Protein AF-A0A316NN24-F1 (afdb_monomer_lite)

Foldseek 3Di:
DDPLVVVLVVLCVVCVVVLLVLQVVLDDDPVSSVVLSVVLSVQCSVPDDPDPPCPDSPVVSNVSSNCSSVVVSVVVVPDPPPPDPPPDD

Sequence (89 aa):
MDYKQKRFEQMVNQNKGTIYTVCYMFSKDSDEVADLFQETLINLRKGMPEKDEISNIKGRIYRVSLNTCISLNRKKKSRPTVPEKNNQI

Secondary structure (DSSP, 8-state):
--HHHHHHHHHHHHHHHHHHHHHHTT-SSHHHHHHHHHHHHHHHHHT--SSS--TTHHHHHHHHHHHHHHHHHHHHHHS----------

pLDDT: mean 86.91, std 14.39, range [44.31, 98.25]

Radius of gyration: 16.83 Å; chains: 1; bounding box: 44×28×51 Å

Structure (mmCIF, N/CA/C/O backbone):
data_AF-A0A316NN24-F1
#
_entry.id   AF-A0A316NN24-F1
#
loop_
_atom_site.group_PDB
_atom_site.id
_atom_site.type_symbol
_atom_site.label_atom_id
_atom_site.label_alt_id
_atom_site.label_comp_id
_atom_site.label_asym_id
_atom_site.label_entity_id
_atom_site.label_seq_id
_atom_site.pdbx_PDB_ins_code
_atom_site.Cartn_x
_atom_site.Cartn_y
_atom_site.Cartn_z
_atom_site.occupancy
_atom_site.B_iso_or_equiv
_atom_site.auth_seq_id
_atom_site.auth_comp_id
_atom_site.auth_asym_id
_atom_site.auth_atom_id
_atom_site.pdbx_PDB_model_num
ATOM 1 N N . MET A 1 1 ? 2.156 12.369 -20.808 1.00 56.56 1 MET A N 1
ATOM 2 C CA . MET A 1 1 ? 2.019 11.489 -19.626 1.00 56.56 1 MET A CA 1
ATOM 3 C C . MET A 1 1 ? 3.400 11.250 -19.043 1.00 56.56 1 MET A C 1
ATOM 5 O O . MET A 1 1 ? 4.252 10.763 -19.774 1.00 56.56 1 MET A O 1
ATOM 9 N N . ASP A 1 2 ? 3.621 11.638 -17.788 1.00 86.12 2 ASP A N 1
ATOM 10 C CA . ASP A 1 2 ? 4.908 11.515 -17.088 1.00 86.12 2 ASP A CA 1
ATOM 11 C C . ASP A 1 2 ? 5.350 10.038 -16.961 1.00 86.12 2 ASP A C 1
ATOM 13 O O . ASP A 1 2 ? 4.571 9.180 -16.537 1.00 86.12 2 ASP A O 1
ATOM 17 N N . TYR A 1 3 ? 6.593 9.728 -17.352 1.00 84.75 3 TYR A N 1
ATOM 18 C CA . TYR A 1 3 ? 7.165 8.373 -17.300 1.00 84.75 3 TYR A CA 1
ATOM 19 C C . TYR A 1 3 ? 7.199 7.830 -15.867 1.00 84.75 3 TYR A C 1
ATOM 21 O O . TYR A 1 3 ? 6.836 6.673 -15.636 1.00 84.75 3 TYR A O 1
ATOM 29 N N . LYS A 1 4 ? 7.559 8.678 -14.889 1.00 84.31 4 LYS A N 1
ATOM 30 C CA . LYS A 1 4 ? 7.605 8.288 -13.470 1.00 84.31 4 LYS A CA 1
ATOM 31 C C . LYS A 1 4 ? 6.212 7.891 -12.974 1.00 84.31 4 LYS A C 1
ATOM 33 O O . LYS A 1 4 ? 6.076 6.863 -12.310 1.00 84.31 4 LYS A O 1
ATOM 38 N N . GLN A 1 5 ? 5.182 8.652 -13.348 1.00 89.94 5 GLN A N 1
ATOM 39 C CA . GLN A 1 5 ? 3.791 8.348 -13.011 1.00 89.94 5 GLN A CA 1
ATOM 40 C C . GLN A 1 5 ? 3.325 7.006 -13.593 1.00 89.94 5 GLN A C 1
ATOM 42 O O . GLN A 1 5 ? 2.843 6.158 -12.844 1.00 89.94 5 GLN A O 1
ATOM 47 N N . LYS A 1 6 ? 3.539 6.758 -14.893 1.00 90.62 6 LYS A N 1
ATOM 48 C CA . LYS A 1 6 ? 3.162 5.478 -15.526 1.00 90.62 6 LYS A CA 1
ATOM 49 C C . LYS A 1 6 ? 3.847 4.281 -14.872 1.00 90.62 6 LYS A C 1
ATOM 51 O O . LYS A 1 6 ? 3.212 3.258 -14.623 1.00 90.62 6 LYS A O 1
ATOM 56 N N . ARG A 1 7 ? 5.141 4.407 -14.576 1.00 88.94 7 ARG A N 1
ATOM 57 C CA . ARG A 1 7 ? 5.908 3.347 -13.915 1.00 88.94 7 ARG A CA 1
ATOM 58 C C . ARG A 1 7 ? 5.386 3.077 -12.504 1.00 88.94 7 ARG A C 1
ATOM 60 O O . ARG A 1 7 ? 5.273 1.918 -12.109 1.00 88.94 7 ARG A O 1
ATOM 67 N N . PHE A 1 8 ? 5.047 4.128 -11.757 1.00 91.56 8 PHE A N 1
ATOM 68 C CA . PHE A 1 8 ? 4.444 3.997 -10.433 1.00 91.56 8 PHE A CA 1
ATOM 69 C C . PHE A 1 8 ? 3.099 3.269 -10.506 1.00 91.56 8 PHE A C 1
ATOM 71 O O . PHE A 1 8 ? 2.890 2.297 -9.786 1.00 91.56 8 PHE A O 1
ATOM 78 N N . GLU A 1 9 ? 2.218 3.681 -11.417 1.00 93.44 9 GLU A N 1
ATOM 79 C CA . GLU A 1 9 ? 0.909 3.054 -11.621 1.00 93.44 9 GLU A CA 1
ATOM 80 C C . GLU A 1 9 ? 1.033 1.575 -11.992 1.00 93.44 9 GLU A C 1
ATOM 82 O O . GLU A 1 9 ? 0.358 0.735 -11.401 1.00 93.44 9 GLU A O 1
ATOM 87 N N . GLN A 1 10 ? 1.934 1.226 -12.915 1.00 92.75 10 GLN A N 1
ATOM 88 C CA . GLN A 1 10 ? 2.201 -0.168 -13.277 1.00 92.75 10 GLN A CA 1
ATOM 89 C C . GLN A 1 10 ? 2.691 -0.981 -12.078 1.00 92.75 10 GLN A C 1
ATOM 91 O O . GLN A 1 10 ? 2.179 -2.070 -11.818 1.00 92.75 10 GLN A O 1
ATOM 96 N N . MET A 1 11 ? 3.645 -0.439 -11.318 1.00 92.69 11 MET A N 1
ATOM 97 C CA . MET A 1 11 ? 4.175 -1.080 -10.119 1.00 92.69 11 MET A CA 1
ATOM 98 C C . MET A 1 11 ? 3.072 -1.328 -9.079 1.00 92.69 11 MET A C 1
ATOM 100 O O . MET A 1 11 ? 2.977 -2.434 -8.541 1.00 92.69 11 MET A O 1
ATOM 104 N N . VAL A 1 12 ? 2.236 -0.323 -8.800 1.00 94.81 12 VAL A N 1
ATOM 105 C CA . VAL A 1 12 ? 1.119 -0.444 -7.854 1.00 94.81 12 VAL A CA 1
ATOM 106 C C . VAL A 1 12 ? 0.110 -1.467 -8.356 1.00 94.81 12 VAL A C 1
ATOM 108 O O . VAL A 1 12 ? -0.236 -2.376 -7.610 1.00 94.81 12 VAL A O 1
ATOM 111 N N . ASN A 1 13 ? -0.319 -1.378 -9.615 1.00 95.94 13 ASN A N 1
ATOM 112 C CA . ASN A 1 13 ? -1.329 -2.274 -10.177 1.00 95.94 13 ASN A CA 1
ATOM 113 C C . ASN A 1 13 ? -0.887 -3.741 -10.134 1.00 95.94 13 ASN A C 1
ATOM 115 O O . ASN A 1 13 ? -1.665 -4.601 -9.728 1.00 95.94 13 ASN A O 1
ATOM 119 N N . GLN A 1 14 ? 0.377 -4.026 -10.455 1.00 95.69 14 GLN A N 1
ATOM 120 C CA . GLN A 1 14 ? 0.929 -5.385 -10.408 1.00 95.69 14 GLN A CA 1
ATOM 121 C C . GLN A 1 14 ? 1.032 -5.962 -8.989 1.00 95.69 14 GLN A C 1
ATOM 123 O O . GLN A 1 14 ? 1.097 -7.178 -8.830 1.00 95.69 14 GLN A O 1
ATOM 128 N N . ASN A 1 15 ? 1.072 -5.115 -7.957 1.00 96.06 15 ASN A N 1
ATOM 129 C CA . ASN A 1 15 ? 1.285 -5.536 -6.568 1.00 96.06 15 ASN A CA 1
ATOM 130 C C . ASN A 1 15 ? 0.124 -5.156 -5.639 1.00 96.06 15 ASN A C 1
ATOM 132 O O . ASN A 1 15 ? 0.230 -5.324 -4.423 1.00 96.06 15 ASN A O 1
ATOM 136 N N . LYS A 1 16 ? -0.991 -4.673 -6.198 1.00 96.56 16 LYS A N 1
ATOM 137 C CA . LYS A 1 16 ? -2.142 -4.155 -5.453 1.00 96.56 16 LYS A CA 1
ATOM 138 C C . LYS A 1 16 ? -2.683 -5.176 -4.459 1.00 96.56 16 LYS A C 1
ATOM 140 O O . LYS A 1 16 ? -2.950 -4.811 -3.321 1.00 96.56 16 LYS A O 1
ATOM 145 N N . GLY A 1 17 ? -2.774 -6.444 -4.868 1.00 97.19 17 GLY A N 1
ATOM 146 C CA . GLY A 1 17 ? -3.205 -7.542 -4.000 1.00 97.19 17 GLY A CA 1
ATOM 147 C C . GLY A 1 17 ? -2.309 -7.700 -2.772 1.00 97.19 17 GLY A C 1
ATOM 148 O O . GLY A 1 17 ? -2.806 -7.692 -1.657 1.00 97.19 17 GLY A O 1
ATOM 149 N N . THR A 1 18 ? -0.987 -7.742 -2.952 1.00 96.38 18 THR A N 1
ATOM 150 C CA . THR A 1 18 ? -0.031 -7.848 -1.836 1.00 96.38 18 THR A CA 1
ATOM 151 C C . THR A 1 18 ? -0.127 -6.663 -0.881 1.00 96.38 18 THR A C 1
ATOM 153 O O . THR A 1 18 ? -0.150 -6.859 0.331 1.00 96.38 18 THR A O 1
ATOM 156 N N . ILE A 1 19 ? -0.190 -5.437 -1.415 1.00 98.00 19 ILE A N 1
ATOM 157 C CA . ILE A 1 19 ? -0.306 -4.221 -0.598 1.00 98.00 19 ILE A CA 1
ATOM 158 C C . ILE A 1 19 ? -1.603 -4.275 0.216 1.00 98.00 19 ILE A C 1
ATOM 160 O O . ILE A 1 19 ? -1.572 -4.107 1.432 1.00 98.00 19 ILE A O 1
ATOM 164 N N . TYR A 1 20 ? -2.723 -4.580 -0.445 1.00 98.06 20 TYR A N 1
ATOM 165 C CA . TYR A 1 20 ? -4.029 -4.682 0.196 1.00 98.06 20 TYR A CA 1
ATOM 166 C C . TYR A 1 20 ? -4.054 -5.765 1.277 1.00 98.06 20 TYR A C 1
ATOM 168 O O . TYR A 1 20 ? -4.497 -5.490 2.385 1.00 98.06 20 TYR A O 1
ATOM 176 N N . THR A 1 21 ? -3.518 -6.959 1.004 1.00 97.81 21 THR A N 1
ATOM 177 C CA 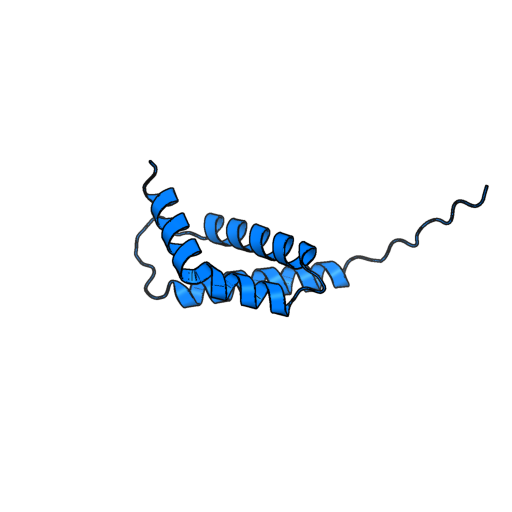. THR A 1 21 ? -3.439 -8.055 1.981 1.00 97.81 21 THR A CA 1
ATOM 178 C C . THR A 1 21 ? -2.644 -7.654 3.222 1.00 97.81 21 THR A C 1
ATOM 180 O O . THR A 1 21 ? -3.080 -7.931 4.336 1.00 97.81 21 THR A O 1
ATOM 183 N N . VAL A 1 22 ? -1.505 -6.970 3.057 1.00 97.81 22 VAL A N 1
ATOM 184 C CA . VAL A 1 22 ? -0.723 -6.483 4.204 1.00 97.81 22 VAL A CA 1
ATOM 185 C C . VAL A 1 22 ? -1.514 -5.442 4.994 1.00 97.81 22 VAL A C 1
ATOM 187 O O . VAL A 1 22 ? -1.563 -5.546 6.212 1.00 97.81 22 VAL A O 1
ATOM 190 N N . CYS A 1 23 ? -2.168 -4.479 4.342 1.00 98.25 23 CYS A N 1
ATOM 191 C CA . CYS A 1 23 ? -3.018 -3.510 5.039 1.00 98.25 23 CYS A CA 1
ATOM 192 C C . CYS A 1 23 ? -4.170 -4.201 5.786 1.00 98.25 23 CYS A C 1
ATOM 194 O O . CYS A 1 23 ? -4.375 -3.939 6.965 1.00 98.25 23 CYS A O 1
ATOM 196 N N . TYR A 1 24 ? -4.850 -5.147 5.137 1.00 97.62 24 TYR A N 1
ATOM 197 C CA . TYR A 1 24 ? -5.946 -5.926 5.712 1.00 97.62 24 TYR A CA 1
ATOM 198 C C . TYR A 1 24 ? -5.544 -6.662 6.994 1.00 97.62 24 TYR A C 1
ATOM 200 O O . TYR A 1 24 ? -6.259 -6.599 7.987 1.00 97.62 24 TYR A O 1
ATOM 208 N N . MET A 1 25 ? -4.359 -7.280 7.025 1.00 96.25 25 MET A N 1
ATOM 209 C CA . MET A 1 25 ? -3.841 -7.976 8.214 1.00 96.25 25 MET A CA 1
ATOM 210 C C . MET A 1 25 ? -3.616 -7.065 9.435 1.00 96.25 25 MET A C 1
ATOM 212 O O . MET A 1 25 ? -3.431 -7.569 10.542 1.00 96.25 25 MET A O 1
ATOM 216 N N . PHE A 1 26 ? -3.593 -5.742 9.253 1.00 95.56 26 PHE A N 1
ATOM 217 C CA . PHE A 1 26 ? -3.340 -4.757 10.309 1.00 95.56 26 PHE A CA 1
ATOM 218 C C . PHE A 1 26 ? -4.544 -3.849 10.605 1.00 95.56 26 PHE A C 1
ATOM 220 O O . PHE A 1 26 ? -4.416 -2.948 11.439 1.00 95.56 26 PHE A O 1
ATOM 227 N N . SER A 1 27 ? -5.686 -4.093 9.963 1.00 95.38 27 SER A N 1
ATOM 228 C CA . SER A 1 27 ? -6.904 -3.288 10.089 1.00 95.38 27 SER A CA 1
ATOM 229 C C . SER A 1 27 ? -8.024 -4.042 10.797 1.00 95.38 27 SER A C 1
ATOM 231 O O . SER A 1 27 ? -8.068 -5.271 10.785 1.00 95.38 27 SER A O 1
ATOM 233 N N . LYS A 1 28 ? -8.955 -3.295 11.396 1.00 94.19 28 LYS A N 1
ATOM 234 C CA . LYS A 1 28 ? -10.180 -3.846 12.004 1.00 94.19 28 LYS A CA 1
ATOM 235 C C . LYS A 1 28 ? -11.390 -3.831 11.073 1.00 94.19 28 LYS A C 1
ATOM 237 O O . LYS A 1 28 ? -12.277 -4.665 11.219 1.00 94.19 28 LYS A O 1
ATOM 242 N N . ASP A 1 29 ? -11.417 -2.891 10.140 1.00 95.44 29 ASP A N 1
ATOM 243 C CA . ASP A 1 29 ? -12.523 -2.649 9.219 1.00 95.44 29 ASP A CA 1
ATOM 244 C C . ASP A 1 29 ? -12.003 -2.137 7.867 1.00 95.44 29 ASP A C 1
ATOM 246 O O . ASP A 1 29 ? -10.803 -1.920 7.674 1.00 95.44 29 ASP A O 1
ATOM 250 N N . SER A 1 30 ? -12.913 -1.983 6.906 1.00 95.69 30 SER A N 1
ATOM 251 C CA . SER A 1 30 ? -12.594 -1.538 5.549 1.00 95.69 30 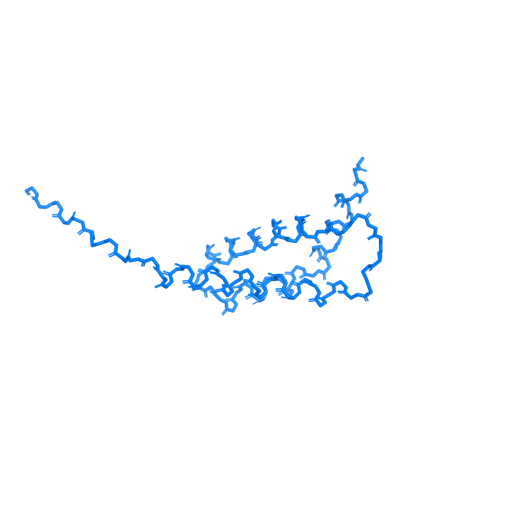SER A CA 1
ATOM 252 C C . SER A 1 30 ? -12.041 -0.118 5.477 1.00 95.69 30 SER A C 1
ATOM 254 O O . SER A 1 30 ? -11.234 0.157 4.587 1.00 95.69 30 SER A O 1
ATOM 256 N N . ASP A 1 31 ? -12.443 0.760 6.394 1.00 96.38 31 ASP A N 1
ATOM 257 C CA . ASP A 1 31 ? -12.024 2.160 6.394 1.00 96.38 31 ASP A CA 1
ATOM 258 C C . ASP A 1 31 ? -10.563 2.257 6.837 1.00 96.38 31 ASP A C 1
ATOM 260 O O . ASP A 1 31 ? -9.738 2.871 6.159 1.00 96.38 31 ASP A O 1
ATOM 264 N N . GLU A 1 32 ? -10.182 1.512 7.879 1.00 96.00 32 GLU A N 1
ATOM 265 C CA . GLU A 1 32 ? -8.784 1.386 8.279 1.00 96.00 32 GLU A CA 1
ATOM 266 C C . GLU A 1 32 ? -7.925 0.768 7.167 1.00 96.00 32 GLU A C 1
ATOM 268 O O . GLU A 1 32 ? -6.771 1.161 6.989 1.00 96.00 32 GLU A O 1
ATOM 273 N N . VAL A 1 33 ? -8.447 -0.202 6.403 1.00 97.69 33 VAL A N 1
ATOM 274 C CA . VAL A 1 33 ? -7.725 -0.742 5.235 1.00 97.69 33 VAL A CA 1
ATOM 275 C C . VAL A 1 33 ? -7.504 0.336 4.184 1.00 97.69 33 VAL A C 1
ATOM 277 O O . VAL A 1 33 ? -6.392 0.442 3.664 1.00 97.69 33 VAL A O 1
ATOM 280 N N . ALA A 1 34 ? -8.530 1.130 3.871 1.00 97.31 34 ALA A N 1
ATOM 281 C CA . ALA A 1 34 ? -8.430 2.207 2.895 1.00 97.31 34 ALA A CA 1
ATOM 282 C C . ALA A 1 34 ? -7.377 3.246 3.313 1.00 97.31 34 ALA A C 1
ATOM 284 O O . ALA A 1 34 ? -6.524 3.602 2.495 1.00 97.31 34 ALA A O 1
ATOM 285 N N . ASP A 1 35 ? -7.364 3.642 4.586 1.00 96.56 35 ASP A N 1
ATOM 286 C CA . ASP A 1 35 ? -6.385 4.579 5.145 1.00 96.56 35 ASP A CA 1
ATOM 287 C C . ASP A 1 35 ? -4.954 4.028 5.088 1.00 96.56 35 ASP A C 1
ATOM 289 O O . ASP A 1 35 ? -4.034 4.693 4.599 1.00 96.56 35 ASP A O 1
ATOM 293 N N . LEU A 1 36 ? -4.747 2.784 5.545 1.00 97.75 36 LEU A N 1
ATOM 294 C CA . LEU A 1 36 ? -3.434 2.131 5.494 1.00 97.75 36 LEU A CA 1
ATOM 295 C C . LEU A 1 36 ? -2.939 1.978 4.055 1.00 97.75 36 LEU A C 1
ATOM 297 O O . LEU A 1 36 ? -1.746 2.160 3.784 1.00 97.75 36 LEU A O 1
ATOM 301 N N . PHE A 1 37 ? -3.841 1.644 3.134 1.00 97.94 37 PHE A N 1
ATOM 302 C CA . PHE A 1 37 ? -3.521 1.480 1.725 1.00 97.94 37 PHE A CA 1
ATOM 303 C C . PHE A 1 37 ? -3.089 2.814 1.110 1.00 97.94 37 PHE A C 1
ATOM 305 O O . PHE A 1 37 ? -2.031 2.878 0.483 1.00 97.94 37 PHE A O 1
ATOM 312 N N . GLN A 1 38 ? -3.840 3.893 1.345 1.00 97.94 38 GLN A N 1
ATOM 313 C CA . GLN A 1 38 ? -3.492 5.229 0.857 1.00 97.94 38 GLN A CA 1
ATOM 314 C C . GLN A 1 38 ? -2.146 5.718 1.402 1.00 97.94 38 GLN A C 1
ATOM 316 O O . GLN A 1 38 ? -1.284 6.124 0.618 1.00 97.94 38 GLN A O 1
ATOM 321 N N . GLU A 1 39 ? -1.910 5.614 2.712 1.00 98.19 39 GLU A N 1
ATOM 322 C CA . GLU A 1 39 ? -0.633 6.026 3.309 1.00 98.19 39 GLU A CA 1
ATOM 323 C C . GLU A 1 39 ? 0.536 5.196 2.754 1.00 98.19 39 GLU A C 1
ATOM 325 O O . GLU A 1 39 ? 1.620 5.716 2.475 1.00 98.19 39 GLU A O 1
ATOM 330 N N . THR A 1 40 ? 0.308 3.902 2.513 1.00 98.12 40 THR A N 1
ATOM 331 C CA . THR A 1 40 ? 1.304 3.034 1.880 1.00 98.12 40 THR A CA 1
ATOM 332 C C . THR A 1 40 ? 1.633 3.503 0.463 1.00 98.12 40 THR A C 1
ATOM 334 O O . THR A 1 40 ? 2.812 3.579 0.112 1.00 98.12 40 THR A O 1
ATOM 337 N N . LEU A 1 41 ? 0.635 3.875 -0.348 1.00 97.50 41 LEU A N 1
ATOM 338 C CA . LEU A 1 41 ? 0.863 4.430 -1.688 1.00 97.50 41 LEU A CA 1
ATOM 339 C C . LEU A 1 41 ? 1.660 5.739 -1.643 1.00 97.50 41 LEU A C 1
ATOM 341 O O . LEU A 1 41 ? 2.580 5.920 -2.444 1.00 97.50 41 LEU A O 1
ATOM 345 N N . ILE A 1 42 ? 1.358 6.623 -0.690 1.00 97.25 42 ILE A N 1
ATOM 346 C CA . ILE A 1 42 ? 2.093 7.878 -0.479 1.00 97.25 42 ILE A CA 1
ATOM 347 C C . ILE A 1 42 ? 3.564 7.585 -0.155 1.00 97.25 42 ILE A C 1
ATOM 349 O O . ILE A 1 42 ? 4.465 8.167 -0.766 1.00 97.25 42 ILE A O 1
ATOM 353 N N . ASN A 1 43 ? 3.826 6.648 0.759 1.00 96.75 43 ASN A N 1
ATOM 354 C CA . ASN A 1 43 ? 5.186 6.266 1.142 1.00 96.75 43 ASN A CA 1
ATOM 355 C C . ASN A 1 43 ? 5.944 5.575 0.002 1.00 96.75 43 ASN A C 1
ATOM 357 O O . ASN A 1 43 ? 7.129 5.844 -0.201 1.00 96.75 43 ASN A O 1
ATOM 361 N N . LEU A 1 44 ? 5.265 4.749 -0.798 1.00 95.31 44 LEU A N 1
ATOM 362 C CA . LEU A 1 44 ? 5.835 4.163 -2.012 1.00 95.31 44 LEU A CA 1
ATOM 363 C C . LEU A 1 44 ? 6.214 5.241 -3.032 1.00 95.31 44 LEU A C 1
ATOM 365 O O . LEU A 1 44 ? 7.309 5.184 -3.589 1.00 95.31 44 LEU A O 1
ATOM 369 N N . ARG A 1 45 ? 5.347 6.239 -3.251 1.00 93.81 45 ARG A N 1
ATOM 370 C CA . ARG A 1 45 ? 5.599 7.325 -4.208 1.00 93.81 45 ARG A CA 1
ATOM 371 C C . ARG A 1 45 ? 6.783 8.190 -3.787 1.00 93.81 45 ARG A C 1
ATOM 373 O O . ARG A 1 45 ? 7.602 8.532 -4.639 1.00 93.81 45 ARG A O 1
ATOM 380 N N . LYS A 1 46 ? 6.886 8.507 -2.492 1.00 92.12 46 LYS A N 1
ATOM 381 C CA . LYS A 1 46 ? 8.011 9.252 -1.898 1.00 92.12 46 LYS A CA 1
ATOM 382 C C . LYS A 1 46 ? 9.324 8.467 -1.962 1.00 92.12 46 LYS A C 1
ATOM 384 O O . LYS A 1 46 ? 10.376 9.051 -2.181 1.00 92.12 46 LYS A O 1
ATOM 389 N N . GLY A 1 47 ? 9.264 7.147 -1.782 1.00 87.56 47 GLY A N 1
ATOM 390 C CA . GLY A 1 47 ? 10.430 6.259 -1.785 1.00 87.56 47 GLY A CA 1
ATOM 391 C C . GLY A 1 47 ? 10.838 5.723 -3.160 1.00 87.56 47 GLY A C 1
ATOM 392 O O . GLY A 1 47 ? 11.686 4.823 -3.223 1.00 87.56 47 GLY A 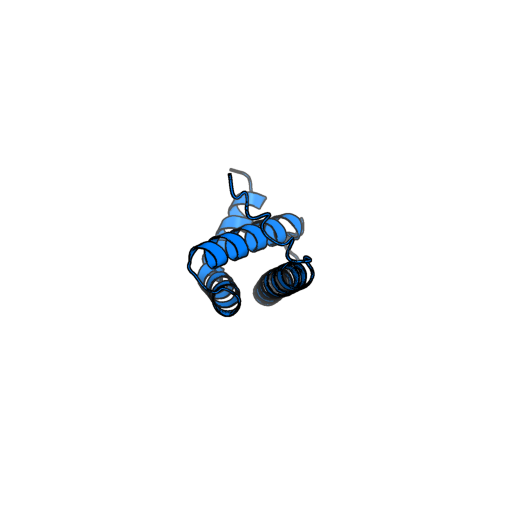O 1
ATOM 393 N N . MET A 1 48 ? 10.222 6.203 -4.245 1.00 84.62 48 MET A N 1
ATOM 394 C CA . MET A 1 48 ? 10.487 5.729 -5.601 1.00 84.62 48 MET A CA 1
ATOM 395 C C . MET A 1 48 ? 11.806 6.323 -6.125 1.00 84.62 48 MET A C 1
ATOM 397 O O . MET A 1 48 ? 11.933 7.545 -6.194 1.00 84.62 48 MET A O 1
ATOM 401 N N . PRO A 1 49 ? 12.797 5.495 -6.496 1.00 76.44 49 PRO A N 1
ATOM 402 C CA . PRO A 1 49 ? 14.068 5.991 -6.998 1.00 76.44 49 PRO A CA 1
ATOM 403 C C . PRO A 1 49 ? 13.927 6.554 -8.408 1.00 76.44 49 PRO A C 1
ATOM 405 O O . PRO A 1 49 ? 13.079 6.129 -9.196 1.00 76.44 49 PRO A O 1
ATOM 408 N N . GLU A 1 50 ? 14.810 7.493 -8.731 1.00 73.88 50 GLU A N 1
ATOM 409 C CA . GLU A 1 50 ? 14.801 8.182 -10.020 1.00 73.88 50 GLU A CA 1
ATOM 410 C C . GLU A 1 50 ? 15.265 7.311 -11.188 1.00 73.88 50 GLU A C 1
ATOM 412 O O . GLU A 1 50 ? 14.896 7.584 -12.326 1.00 73.88 50 GLU A O 1
ATOM 417 N N . LYS A 1 51 ? 16.048 6.264 -10.905 1.00 68.56 51 LYS A N 1
ATOM 418 C CA . LYS A 1 51 ? 16.606 5.338 -11.897 1.00 68.56 51 LYS A CA 1
ATOM 419 C C . LYS A 1 51 ? 15.971 3.952 -11.786 1.00 68.56 51 LYS A C 1
ATOM 421 O O . LYS A 1 51 ? 15.416 3.574 -10.749 1.00 68.56 51 LYS A O 1
ATOM 426 N N . ASP A 1 52 ? 16.085 3.172 -12.855 1.00 63.22 52 ASP A N 1
ATOM 427 C CA . ASP A 1 52 ? 15.495 1.833 -12.988 1.00 63.22 52 ASP A CA 1
ATOM 428 C C . ASP A 1 52 ? 16.232 0.722 -12.214 1.00 63.22 52 ASP A C 1
ATOM 430 O O . ASP A 1 52 ? 15.949 -0.460 -12.369 1.00 63.22 52 ASP A O 1
ATOM 434 N N . GLU A 1 53 ? 17.121 1.089 -11.296 1.00 63.97 53 GLU A N 1
ATOM 435 C CA . GLU A 1 53 ? 18.054 0.185 -10.619 1.00 63.97 53 GLU A CA 1
ATOM 436 C C . GLU A 1 53 ? 17.453 -0.528 -9.390 1.00 63.97 53 GLU A C 1
ATOM 438 O O . GLU A 1 53 ? 18.104 -0.732 -8.366 1.00 63.97 53 GLU A O 1
ATOM 443 N N . ILE A 1 54 ? 16.171 -0.899 -9.450 1.00 63.91 54 ILE A N 1
ATOM 444 C CA . ILE A 1 54 ? 15.547 -1.684 -8.380 1.00 63.91 54 ILE A CA 1
ATOM 445 C C . ILE A 1 54 ? 15.566 -3.157 -8.768 1.00 63.91 54 ILE A C 1
ATOM 447 O O . ILE A 1 54 ? 14.624 -3.662 -9.372 1.00 63.91 54 ILE A O 1
ATOM 451 N N . SER A 1 55 ? 16.607 -3.862 -8.334 1.00 74.00 55 SER A N 1
ATOM 452 C CA . SER A 1 55 ? 16.738 -5.313 -8.514 1.00 74.00 55 SER A CA 1
ATOM 453 C C . SER A 1 55 ? 15.641 -6.127 -7.805 1.00 74.00 55 SER A C 1
ATOM 455 O O . SER A 1 55 ? 15.356 -7.249 -8.210 1.00 74.00 55 SER A O 1
ATOM 457 N N . ASN A 1 56 ? 14.979 -5.574 -6.775 1.00 86.25 56 ASN A N 1
ATOM 458 C CA . ASN A 1 56 ? 13.880 -6.245 -6.067 1.00 86.25 56 ASN A CA 1
ATOM 459 C C . ASN A 1 56 ? 12.720 -5.301 -5.701 1.00 86.25 56 ASN A C 1
ATOM 461 O O . ASN A 1 56 ? 12.581 -4.845 -4.560 1.00 86.25 56 ASN A O 1
ATOM 465 N N . ILE A 1 57 ? 11.859 -5.023 -6.681 1.00 87.56 57 ILE A N 1
ATOM 466 C CA . ILE A 1 57 ? 10.691 -4.152 -6.505 1.00 87.56 57 ILE A CA 1
ATOM 467 C C . ILE A 1 57 ? 9.669 -4.734 -5.519 1.00 87.56 57 ILE A C 1
ATOM 469 O O . ILE A 1 57 ? 9.201 -4.027 -4.628 1.00 87.56 57 ILE A O 1
ATOM 473 N N . LYS A 1 58 ? 9.388 -6.041 -5.610 1.00 90.19 58 LYS A N 1
ATOM 474 C CA . LYS A 1 58 ? 8.410 -6.733 -4.755 1.00 90.19 58 LYS A CA 1
ATOM 475 C C . LYS A 1 58 ? 8.808 -6.664 -3.281 1.00 90.19 58 LYS A C 1
ATOM 477 O O . LYS A 1 58 ? 7.991 -6.315 -2.432 1.00 90.19 58 LYS A O 1
ATOM 482 N N . GLY A 1 59 ? 10.083 -6.918 -2.982 1.00 92.00 59 GLY A N 1
ATOM 483 C CA . GLY A 1 59 ? 10.620 -6.826 -1.625 1.00 92.00 59 GLY A CA 1
ATOM 484 C C . GLY A 1 59 ? 10.538 -5.412 -1.050 1.00 92.00 59 GLY A C 1
ATOM 485 O O . GLY A 1 59 ? 10.195 -5.247 0.120 1.00 92.00 59 GLY A O 1
ATOM 486 N N . ARG A 1 60 ? 10.790 -4.376 -1.861 1.00 90.62 60 ARG A N 1
ATOM 487 C CA . ARG A 1 60 ? 10.610 -2.981 -1.425 1.00 90.62 60 ARG A CA 1
ATOM 488 C C . ARG A 1 60 ? 9.152 -2.668 -1.116 1.00 90.62 60 ARG A C 1
ATOM 490 O O . ARG A 1 60 ? 8.888 -2.087 -0.069 1.00 90.62 60 ARG A O 1
ATOM 497 N N . ILE A 1 61 ? 8.227 -3.083 -1.981 1.00 94.12 61 ILE A N 1
ATOM 498 C CA . ILE A 1 61 ? 6.791 -2.865 -1.771 1.00 94.12 61 ILE A CA 1
ATOM 499 C C . ILE A 1 61 ? 6.335 -3.510 -0.467 1.00 94.12 61 ILE A C 1
ATOM 501 O O . ILE A 1 61 ? 5.699 -2.849 0.354 1.00 94.12 61 ILE A O 1
ATOM 505 N N . TYR A 1 62 ? 6.719 -4.766 -0.242 1.00 95.19 62 TYR A N 1
ATOM 506 C CA . TYR A 1 62 ? 6.386 -5.479 0.985 1.00 95.19 62 TYR A CA 1
ATOM 507 C C . TYR A 1 62 ? 6.925 -4.758 2.227 1.00 95.19 62 TYR A C 1
ATOM 509 O O . TYR A 1 62 ? 6.170 -4.494 3.160 1.00 95.19 62 TYR A O 1
ATOM 517 N N . ARG A 1 63 ? 8.204 -4.351 2.214 1.00 94.94 63 ARG A N 1
ATOM 518 C CA . ARG A 1 63 ? 8.824 -3.608 3.326 1.00 94.94 63 ARG A CA 1
ATOM 519 C C . ARG A 1 63 ? 8.117 -2.284 3.609 1.00 94.94 63 ARG A C 1
ATOM 521 O O . ARG A 1 63 ? 7.857 -1.987 4.769 1.00 94.94 63 ARG A O 1
ATOM 528 N N . VAL A 1 64 ? 7.804 -1.493 2.581 1.00 96.56 64 VAL A N 1
ATOM 529 C CA . VAL A 1 64 ? 7.121 -0.199 2.757 1.00 96.56 64 VAL A CA 1
ATOM 530 C C . VAL A 1 64 ? 5.707 -0.398 3.301 1.00 96.56 64 VAL A C 1
ATOM 532 O O . VAL A 1 64 ? 5.327 0.297 4.242 1.00 96.56 64 VAL A O 1
ATOM 535 N N . SER A 1 65 ? 4.962 -1.375 2.777 1.00 97.81 65 SER A N 1
ATOM 536 C CA . SER A 1 65 ? 3.605 -1.693 3.245 1.00 97.81 65 SER A CA 1
ATOM 537 C C . SER A 1 65 ? 3.618 -2.125 4.712 1.00 97.81 65 SER A C 1
ATOM 539 O O . SER A 1 65 ? 2.924 -1.544 5.545 1.00 97.81 65 SER A O 1
ATOM 541 N N . LEU A 1 66 ? 4.490 -3.076 5.057 1.00 97.69 66 LEU A N 1
ATOM 542 C CA . LEU A 1 66 ? 4.619 -3.600 6.414 1.00 97.6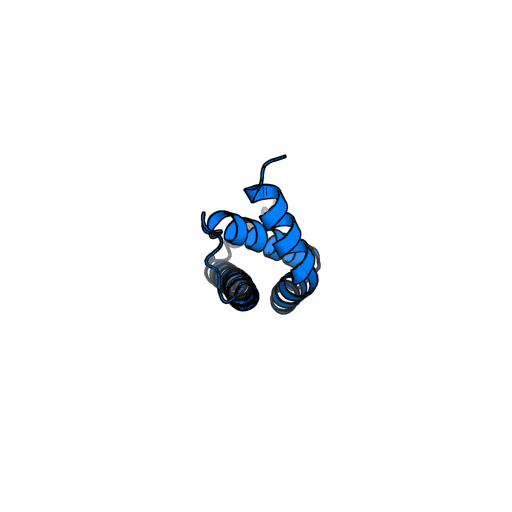9 66 LEU A CA 1
ATOM 543 C C . LEU A 1 66 ? 5.055 -2.513 7.407 1.00 97.69 66 LEU A C 1
ATOM 545 O O . LEU A 1 66 ? 4.438 -2.348 8.458 1.00 97.69 66 LEU A O 1
ATOM 549 N N . ASN A 1 67 ? 6.081 -1.727 7.064 1.00 97.81 67 ASN A N 1
ATOM 550 C CA . ASN A 1 67 ? 6.578 -0.662 7.935 1.00 97.81 67 ASN A CA 1
ATOM 551 C C . ASN A 1 67 ? 5.535 0.441 8.148 1.00 97.81 67 ASN A C 1
ATOM 553 O O . ASN A 1 67 ? 5.437 0.964 9.260 1.00 97.81 67 ASN A O 1
ATOM 557 N N . THR A 1 68 ? 4.747 0.772 7.121 1.00 97.62 68 THR A N 1
ATOM 558 C CA . THR A 1 68 ? 3.645 1.741 7.231 1.00 97.62 68 THR A CA 1
ATOM 559 C C . THR A 1 68 ? 2.593 1.236 8.219 1.00 97.62 68 THR A C 1
ATOM 561 O O . THR A 1 68 ? 2.280 1.929 9.190 1.00 97.62 68 THR A O 1
ATOM 564 N N . CYS A 1 69 ? 2.135 -0.008 8.048 1.00 97.06 69 CYS A N 1
ATOM 565 C CA . CYS A 1 69 ? 1.128 -0.625 8.912 1.00 97.06 69 CYS A CA 1
ATOM 566 C C . CYS A 1 69 ? 1.599 -0.735 10.372 1.00 97.06 69 CYS A C 1
ATOM 568 O O . CYS A 1 69 ? 0.897 -0.310 11.292 1.00 97.06 69 CYS A O 1
ATOM 570 N N . ILE A 1 70 ? 2.826 -1.220 10.605 1.00 96.44 70 ILE A N 1
ATOM 571 C CA . ILE A 1 70 ? 3.416 -1.314 11.951 1.00 96.44 70 ILE A CA 1
ATOM 572 C C . ILE A 1 70 ? 3.528 0.072 12.596 1.00 96.44 70 ILE A C 1
ATOM 574 O O . ILE A 1 70 ? 3.181 0.238 13.767 1.00 96.44 70 ILE A O 1
ATOM 578 N N . SER A 1 71 ? 4.006 1.071 11.850 1.00 95.38 71 SER A N 1
ATOM 579 C CA . SER A 1 71 ? 4.220 2.422 12.378 1.00 95.38 71 SER A CA 1
ATOM 580 C C . SER A 1 71 ? 2.911 3.091 12.785 1.00 95.38 71 SER A C 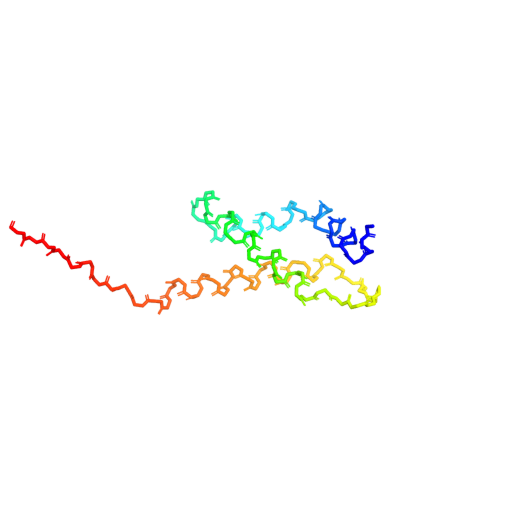1
ATOM 582 O O . SER A 1 71 ? 2.837 3.684 13.862 1.00 95.38 71 SER A O 1
ATOM 584 N N . LEU A 1 72 ? 1.864 2.972 11.967 1.00 91.00 72 LEU A N 1
ATOM 585 C CA . LEU A 1 72 ? 0.549 3.524 12.291 1.00 91.00 72 LEU A CA 1
ATOM 586 C C . LEU A 1 72 ? -0.103 2.791 13.463 1.00 91.00 72 LEU A C 1
ATOM 588 O O . LEU A 1 72 ? -0.618 3.447 14.367 1.00 91.00 72 LEU A O 1
ATOM 592 N N . ASN A 1 73 ? 0.006 1.462 13.526 1.00 90.25 73 ASN A N 1
ATOM 593 C CA . ASN A 1 73 ? -0.490 0.688 14.663 1.00 90.25 73 ASN A CA 1
ATOM 594 C C . ASN A 1 73 ? 0.207 1.090 15.980 1.00 90.25 73 ASN A C 1
ATOM 596 O O . ASN A 1 73 ? -0.447 1.300 17.001 1.00 90.25 73 ASN A O 1
ATOM 600 N N . ARG A 1 74 ? 1.534 1.289 15.964 1.00 89.81 74 ARG A N 1
ATOM 601 C CA . ARG A 1 74 ? 2.282 1.807 17.128 1.00 89.81 74 ARG A CA 1
ATOM 602 C C . ARG A 1 74 ? 1.808 3.202 17.536 1.00 89.81 74 ARG A C 1
ATOM 604 O O . ARG A 1 74 ? 1.595 3.444 18.721 1.00 89.81 74 ARG A O 1
ATOM 611 N N . LYS A 1 75 ? 1.592 4.104 16.571 1.00 87.62 75 LYS A N 1
ATOM 612 C CA . LYS A 1 75 ? 1.068 5.454 16.837 1.00 87.62 75 LYS A CA 1
ATOM 613 C C . LYS A 1 75 ? -0.342 5.424 17.426 1.00 87.62 75 LYS A C 1
ATOM 615 O O . LYS A 1 75 ? -0.601 6.192 18.343 1.00 87.62 75 LYS A O 1
ATOM 620 N N . LYS A 1 76 ? -1.233 4.545 16.947 1.00 84.38 76 LYS A N 1
ATOM 621 C CA . LYS A 1 76 ? -2.577 4.358 17.525 1.00 84.38 76 LYS A CA 1
ATOM 622 C C . LYS A 1 76 ? -2.492 3.958 19.003 1.00 84.38 76 LYS A C 1
ATOM 624 O O . LYS A 1 76 ? -3.183 4.541 19.824 1.00 84.38 76 LYS A O 1
ATOM 629 N N . LYS A 1 77 ? -1.589 3.032 19.346 1.00 83.00 77 LYS A N 1
ATOM 630 C CA . LYS A 1 77 ? -1.379 2.563 20.729 1.00 83.00 77 LYS A CA 1
ATOM 631 C C . LYS A 1 77 ? -0.692 3.585 21.642 1.00 83.00 77 LYS A C 1
ATOM 633 O O . LYS A 1 77 ? -0.890 3.543 22.846 1.00 83.00 77 LYS A O 1
ATOM 638 N N . SER A 1 78 ? 0.130 4.472 21.082 1.00 83.44 78 SER A N 1
ATOM 639 C CA . SER A 1 78 ? 0.892 5.470 21.844 1.00 83.44 78 SER A CA 1
ATOM 640 C C . SER A 1 78 ? 0.131 6.774 22.105 1.00 83.44 78 SER A C 1
ATOM 642 O O . SER A 1 78 ? 0.618 7.591 22.885 1.00 83.44 78 SER A O 1
ATOM 644 N N . ARG A 1 79 ? -1.011 7.023 21.449 1.00 75.19 79 ARG A N 1
ATOM 645 C CA . ARG A 1 79 ? -1.818 8.217 21.734 1.00 75.19 79 ARG A CA 1
ATOM 646 C C . ARG A 1 79 ? -2.521 8.015 23.081 1.00 75.19 79 ARG A C 1
ATOM 648 O O . ARG A 1 79 ? -3.265 7.043 23.198 1.00 75.19 79 ARG A O 1
ATOM 655 N N . PRO A 1 80 ? -2.328 8.905 24.074 1.00 62.94 80 PRO A N 1
ATOM 656 C CA . PRO A 1 80 ? -3.152 8.886 25.272 1.00 62.94 80 PRO A CA 1
ATOM 657 C C . PRO A 1 80 ? -4.605 9.053 24.831 1.00 62.94 80 PRO A C 1
ATOM 659 O O . PRO A 1 80 ? -4.920 9.994 24.098 1.00 62.94 80 PRO A O 1
ATOM 662 N N . THR A 1 81 ? -5.483 8.137 25.229 1.00 63.28 81 THR A N 1
ATOM 663 C CA . THR A 1 81 ? -6.924 8.338 25.086 1.00 63.28 81 THR A CA 1
ATOM 664 C C . THR A 1 81 ? -7.279 9.557 25.924 1.00 63.28 81 THR A C 1
ATOM 666 O O . THR A 1 81 ? -7.244 9.490 27.152 1.00 63.28 81 THR A O 1
ATOM 669 N N . VAL A 1 82 ? -7.549 10.691 25.277 1.00 66.19 82 VAL A N 1
ATOM 670 C CA . VAL A 1 82 ? -8.135 11.837 25.972 1.00 66.19 82 VAL A CA 1
ATOM 671 C C . VAL A 1 82 ? -9.509 11.360 26.447 1.00 66.19 82 VAL A C 1
ATOM 673 O O . VAL A 1 82 ? -10.294 10.940 25.596 1.00 66.19 82 VAL A O 1
ATOM 676 N N . PRO A 1 83 ? -9.794 11.336 27.761 1.00 60.00 83 PRO A N 1
ATOM 677 C CA . PRO A 1 83 ? -11.109 10.940 28.232 1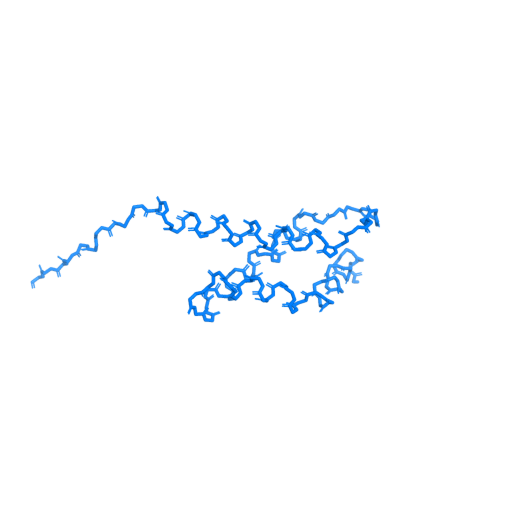.00 60.00 83 PRO A CA 1
ATOM 678 C C . PRO A 1 83 ? -12.133 11.904 27.637 1.00 60.00 83 PRO A C 1
ATOM 680 O O . PRO A 1 83 ? -11.977 13.126 27.719 1.00 60.00 83 PRO A O 1
ATOM 683 N N . GLU A 1 84 ? -13.143 11.335 26.987 1.00 58.03 84 GLU A N 1
ATOM 684 C CA . GLU A 1 84 ? -14.276 12.061 26.435 1.00 58.03 84 GLU A CA 1
ATOM 685 C C . GLU A 1 84 ? -14.910 12.856 27.583 1.00 58.03 84 GLU A C 1
ATOM 687 O O . GLU A 1 84 ? -15.353 12.289 28.585 1.00 58.03 84 GLU A O 1
ATOM 692 N N . LYS A 1 85 ? -14.848 14.192 27.515 1.00 54.25 85 LYS A N 1
ATOM 693 C CA . LYS A 1 85 ? -15.489 15.038 28.522 1.00 54.25 85 LYS A CA 1
ATOM 694 C C . LYS A 1 85 ? -16.995 14.868 28.354 1.00 54.25 85 LYS A C 1
ATOM 696 O O . LYS A 1 85 ? -17.587 15.502 27.487 1.00 54.25 85 LYS A O 1
ATOM 701 N N . ASN A 1 86 ? -17.588 14.012 29.183 1.00 48.66 86 ASN A N 1
ATOM 702 C CA . ASN A 1 86 ? -19.031 13.892 29.350 1.00 48.66 86 ASN A CA 1
ATOM 703 C C . ASN A 1 86 ? -19.594 15.263 29.735 1.00 48.66 86 ASN A C 1
ATOM 705 O O . ASN A 1 86 ? -19.512 15.679 30.891 1.00 48.66 86 ASN A O 1
ATOM 709 N N . ASN A 1 87 ? -20.134 15.978 28.754 1.00 51.19 87 ASN A N 1
ATOM 710 C CA . ASN A 1 87 ? -20.853 17.218 28.976 1.00 51.19 87 ASN A CA 1
ATOM 711 C C . ASN A 1 87 ? -22.282 16.860 29.405 1.00 51.19 87 ASN A C 1
ATOM 713 O O . ASN A 1 87 ? -23.178 16.759 28.570 1.00 51.19 87 ASN A O 1
ATOM 717 N N . GLN A 1 88 ? -22.467 16.601 30.701 1.00 44.31 88 GLN A N 1
ATOM 718 C CA . GLN A 1 88 ? -23.790 16.625 31.322 1.00 44.31 88 GLN A CA 1
ATOM 719 C C . GLN A 1 88 ? -24.166 18.098 31.528 1.00 44.31 88 GLN A C 1
ATOM 721 O O . GLN A 1 88 ? -23.531 18.790 32.325 1.00 44.31 88 GLN A O 1
ATOM 726 N N . ILE A 1 89 ? -25.135 18.565 30.737 1.00 46.94 89 ILE A N 1
ATOM 727 C CA . ILE A 1 89 ? -25.970 19.731 31.052 1.00 46.94 89 ILE A CA 1
ATOM 728 C C . ILE A 1 89 ? -27.180 19.204 31.814 1.00 46.94 89 ILE A C 1
ATOM 730 O O . ILE A 1 89 ? -27.717 18.165 31.364 1.00 46.94 89 ILE A O 1
#